Protein AF-A0A0Q5QFV9-F1 (afdb_monomer_lite)

Structure (mmCIF, N/CA/C/O backbone):
data_AF-A0A0Q5QFV9-F1
#
_entry.id   AF-A0A0Q5QFV9-F1
#
loop_
_atom_site.group_PDB
_atom_site.id
_atom_site.type_symbol
_atom_site.label_atom_id
_atom_site.label_alt_id
_atom_site.label_comp_id
_atom_site.label_asym_id
_atom_site.label_entity_id
_atom_site.label_seq_id
_atom_site.pdbx_PDB_ins_code
_atom_site.Cartn_x
_atom_site.Cartn_y
_atom_site.Cartn_z
_atom_site.occupancy
_atom_site.B_iso_or_equiv
_atom_site.auth_seq_id
_atom_site.auth_comp_id
_atom_site.auth_asym_id
_atom_site.auth_atom_id
_atom_site.pdbx_PDB_model_num
ATOM 1 N N . MET A 1 1 ? 18.877 -12.296 26.577 1.00 46.12 1 MET A N 1
ATOM 2 C CA . MET A 1 1 ? 17.529 -11.858 26.154 1.00 46.12 1 MET A CA 1
ATOM 3 C C . MET A 1 1 ? 17.386 -12.185 24.666 1.00 46.12 1 MET A C 1
ATOM 5 O O . MET A 1 1 ? 18.072 -11.564 23.869 1.00 46.12 1 MET A O 1
ATOM 9 N N . ARG A 1 2 ? 16.652 -13.244 24.283 1.00 51.59 2 ARG A N 1
ATOM 10 C CA . ARG A 1 2 ? 16.482 -13.630 22.865 1.00 51.59 2 ARG A CA 1
ATOM 11 C C . ARG A 1 2 ? 15.223 -12.954 22.332 1.00 51.59 2 ARG A C 1
ATOM 13 O O . ARG A 1 2 ? 14.127 -13.314 22.744 1.00 51.59 2 ARG A O 1
ATOM 20 N N . VAL A 1 3 ? 15.384 -11.966 21.459 1.00 55.22 3 VAL A N 1
ATOM 21 C CA . VAL A 1 3 ? 14.262 -11.336 20.755 1.00 55.22 3 VAL A CA 1
ATOM 22 C C . VAL A 1 3 ? 13.860 -12.282 19.628 1.00 55.22 3 VAL A C 1
ATOM 24 O O . VAL A 1 3 ? 14.512 -12.332 18.588 1.00 55.22 3 VAL A O 1
ATOM 27 N N . THR A 1 4 ? 12.828 -13.094 19.839 1.00 59.97 4 THR A N 1
ATOM 28 C CA . THR A 1 4 ? 12.218 -13.843 18.741 1.00 59.97 4 THR A CA 1
ATOM 29 C C . THR A 1 4 ? 11.382 -12.855 17.937 1.00 59.97 4 THR A C 1
ATOM 31 O O . THR A 1 4 ? 10.466 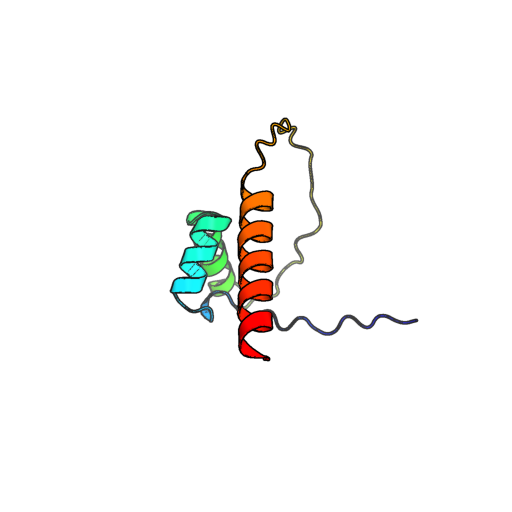-12.222 18.464 1.00 59.97 4 THR A O 1
ATOM 34 N N . ARG A 1 5 ? 11.740 -12.650 16.663 1.00 62.62 5 ARG A N 1
ATOM 35 C CA . ARG A 1 5 ? 10.947 -11.833 15.738 1.00 62.62 5 ARG A CA 1
ATOM 36 C C . ARG A 1 5 ? 9.571 -12.485 15.609 1.00 62.62 5 ARG A C 1
ATOM 38 O O . ARG A 1 5 ? 9.416 -13.482 14.909 1.00 62.62 5 ARG A O 1
ATOM 45 N N . LYS A 1 6 ? 8.588 -11.949 16.334 1.00 64.62 6 LYS A N 1
ATOM 46 C CA . LYS A 1 6 ? 7.169 -12.240 16.134 1.00 64.62 6 LYS A CA 1
ATOM 47 C C . LYS A 1 6 ? 6.894 -12.014 14.645 1.00 64.62 6 LYS A C 1
ATOM 49 O O . LYS A 1 6 ? 7.210 -10.933 14.149 1.00 64.62 6 LYS A O 1
ATOM 54 N N . LYS A 1 7 ? 6.419 -13.046 13.933 1.00 62.75 7 LYS A N 1
ATOM 55 C CA . LYS A 1 7 ? 6.041 -12.929 12.517 1.00 62.75 7 LYS A CA 1
ATOM 56 C C . LYS A 1 7 ? 5.168 -11.682 12.374 1.00 62.75 7 LYS A C 1
ATOM 58 O O . LYS A 1 7 ? 4.218 -11.515 13.137 1.00 62.75 7 LYS A O 1
ATOM 63 N N . ARG A 1 8 ? 5.559 -10.776 11.480 1.00 66.81 8 ARG A N 1
ATOM 64 C CA . ARG A 1 8 ? 4.711 -9.648 11.117 1.00 66.81 8 ARG A CA 1
ATOM 65 C C . ARG A 1 8 ? 3.561 -10.209 10.293 1.00 66.81 8 ARG A C 1
ATOM 67 O O . ARG A 1 8 ? 3.805 -10.826 9.261 1.00 66.81 8 ARG A O 1
ATOM 74 N N . ASP A 1 9 ? 2.344 -9.995 10.772 1.00 67.12 9 ASP A N 1
ATOM 75 C CA . ASP A 1 9 ? 1.121 -10.233 10.007 1.00 67.12 9 ASP A CA 1
ATOM 76 C C . ASP A 1 9 ? 0.923 -9.056 9.041 1.00 67.12 9 ASP A C 1
ATOM 78 O O . ASP A 1 9 ? 0.042 -8.215 9.224 1.00 67.12 9 ASP A O 1
ATOM 82 N N . GLU A 1 10 ? 1.817 -8.934 8.060 1.00 76.38 10 GLU A N 1
ATOM 83 C CA . GLU A 1 10 ? 1.627 -8.010 6.944 1.00 76.38 10 GLU A CA 1
ATOM 84 C C . GLU A 1 10 ? 0.555 -8.596 6.022 1.00 76.38 10 GLU A C 1
ATOM 86 O O . GLU A 1 10 ? 0.711 -9.698 5.495 1.00 76.38 10 GLU A O 1
ATOM 91 N N . ARG A 1 11 ? -0.561 -7.876 5.881 1.00 80.75 11 ARG A N 1
ATOM 92 C CA . ARG A 1 11 ? -1.634 -8.215 4.943 1.00 80.75 11 ARG A CA 1
ATOM 93 C C . ARG A 1 11 ? -1.307 -7.655 3.558 1.00 80.75 11 ARG A C 1
ATOM 95 O O . ARG A 1 11 ? -0.666 -6.604 3.497 1.00 80.75 11 ARG A O 1
ATOM 102 N N . PRO A 1 12 ? -1.746 -8.315 2.475 1.00 85.19 12 PRO A N 1
ATOM 103 C CA . PRO A 1 12 ? -1.573 -7.788 1.127 1.00 85.19 12 PRO A CA 1
ATOM 104 C C . PRO A 1 12 ? -2.288 -6.439 0.972 1.00 85.19 12 PRO A C 1
ATOM 106 O O . PRO A 1 12 ? -3.346 -6.214 1.566 1.00 85.19 12 PRO A O 1
ATOM 109 N N . LEU A 1 13 ? -1.735 -5.549 0.148 1.00 85.62 13 LEU A N 1
ATOM 110 C CA . LEU A 1 13 ? -2.322 -4.254 -0.203 1.00 85.62 13 LEU A CA 1
ATOM 111 C C . LEU A 1 13 ? -3.739 -4.409 -0.769 1.00 85.62 13 LEU A C 1
ATOM 113 O O . LEU A 1 13 ? -4.590 -3.560 -0.512 1.00 85.62 13 LEU A O 1
ATOM 117 N N . ALA A 1 14 ? -4.022 -5.508 -1.472 1.00 84.31 14 ALA A N 1
ATOM 118 C CA . ALA A 1 14 ? -5.354 -5.808 -2.003 1.00 84.31 14 ALA A CA 1
ATOM 119 C C . ALA A 1 14 ? -6.445 -5.970 -0.921 1.00 84.31 14 ALA A C 1
ATOM 121 O O . ALA A 1 14 ? -7.626 -5.805 -1.216 1.00 84.31 14 ALA A O 1
ATOM 122 N N . GLU A 1 15 ? -6.075 -6.273 0.330 1.00 88.88 15 GLU A N 1
ATOM 123 C CA . GLU A 1 15 ? -7.018 -6.392 1.453 1.00 88.88 15 GLU A CA 1
ATOM 124 C C . GLU A 1 15 ? -7.311 -5.056 2.149 1.00 88.88 15 GLU A C 1
ATOM 126 O O . GLU A 1 15 ? -8.187 -4.985 3.019 1.00 88.88 15 GLU A O 1
ATOM 131 N N . PHE A 1 16 ? -6.586 -3.989 1.807 1.00 88.75 16 PHE A N 1
ATOM 132 C CA . PHE A 1 16 ? -6.824 -2.685 2.408 1.00 88.75 16 PHE A CA 1
ATOM 133 C C . PHE A 1 16 ? -8.118 -2.066 1.867 1.00 88.75 16 PHE A C 1
ATOM 135 O O . PHE A 1 16 ? -8.456 -2.221 0.692 1.00 88.75 16 PHE A O 1
ATOM 142 N N . PRO A 1 17 ? -8.860 -1.323 2.705 1.00 92.94 17 PRO A N 1
ATOM 143 C CA . PRO A 1 17 ? -10.032 -0.604 2.234 1.00 92.94 17 PRO A CA 1
ATOM 144 C C . PRO A 1 17 ? -9.622 0.476 1.221 1.00 92.94 17 PRO A C 1
ATOM 146 O O . PRO A 1 17 ? -8.536 1.044 1.328 1.00 92.94 17 PRO A O 1
ATOM 149 N N . GLY A 1 18 ? -10.517 0.816 0.286 1.00 91.81 18 GLY A N 1
ATOM 150 C CA . GLY A 1 18 ? -10.232 1.789 -0.783 1.00 91.81 18 GLY A CA 1
ATOM 151 C C . GLY A 1 18 ? -9.701 3.134 -0.272 1.00 91.81 18 GLY A C 1
ATOM 152 O O . GLY A 1 18 ? -8.689 3.621 -0.767 1.00 91.81 18 GLY A O 1
ATOM 153 N N . TRP A 1 19 ? -10.280 3.662 0.813 1.00 95.25 19 TRP A N 1
ATOM 154 C CA . TRP A 1 19 ? -9.795 4.894 1.451 1.00 95.25 19 TRP A CA 1
ATOM 155 C C . TRP A 1 19 ? -8.356 4.770 1.989 1.00 95.25 19 TRP A C 1
ATOM 157 O O . TRP A 1 19 ? -7.622 5.752 2.043 1.00 95.25 19 TRP A O 1
ATOM 167 N N . GLY A 1 20 ? -7.930 3.569 2.391 1.00 94.06 20 GLY A N 1
ATOM 168 C CA . GLY A 1 20 ? -6.568 3.308 2.857 1.00 94.06 20 GLY A CA 1
ATOM 169 C C . GLY A 1 20 ? -5.561 3.318 1.708 1.00 94.06 20 GLY A C 1
ATOM 170 O O . GLY A 1 20 ? -4.470 3.867 1.854 1.00 94.06 20 GLY A O 1
ATOM 171 N N . LEU A 1 21 ? -5.948 2.777 0.549 1.00 93.19 21 LEU A N 1
ATOM 172 C CA . LEU A 1 21 ? -5.152 2.871 -0.675 1.00 93.19 21 LEU A CA 1
ATOM 173 C C . LEU A 1 21 ? -5.002 4.330 -1.118 1.00 93.19 21 LEU A C 1
ATOM 175 O O . LEU A 1 21 ? -3.900 4.743 -1.456 1.00 93.19 21 LEU A O 1
ATOM 179 N N . GLU A 1 22 ? -6.069 5.129 -1.050 1.00 95.25 22 GLU A N 1
ATOM 180 C CA . GLU A 1 22 ? -6.030 6.564 -1.372 1.00 95.25 22 GLU A CA 1
ATOM 181 C C . GLU A 1 22 ? -5.037 7.339 -0.501 1.00 95.25 22 GLU A C 1
ATOM 183 O O . GLU A 1 22 ? -4.237 8.118 -1.020 1.00 95.25 22 GLU A O 1
ATOM 188 N N . ILE A 1 23 ? -5.018 7.075 0.809 1.00 95.25 23 ILE A N 1
ATOM 189 C CA . ILE A 1 23 ? -4.022 7.668 1.710 1.00 95.25 23 ILE A CA 1
ATOM 190 C C . ILE A 1 23 ? -2.609 7.242 1.303 1.00 95.25 23 ILE A C 1
ATOM 192 O O . ILE A 1 23 ? -1.722 8.087 1.204 1.00 95.25 23 ILE A O 1
ATOM 196 N N . MET A 1 24 ? -2.386 5.952 1.033 1.00 94.62 24 MET A N 1
ATOM 197 C CA . MET A 1 24 ? -1.073 5.471 0.595 1.00 94.62 24 MET A CA 1
ATOM 198 C C . MET A 1 24 ? -0.646 6.103 -0.734 1.00 94.62 24 MET A C 1
ATOM 200 O O . MET A 1 24 ? 0.519 6.462 -0.877 1.00 94.62 24 MET A O 1
ATOM 204 N N . MET A 1 25 ? -1.567 6.314 -1.677 1.00 95.38 25 MET A N 1
ATOM 205 C CA . MET A 1 25 ? -1.276 7.013 -2.932 1.00 95.38 25 MET A CA 1
ATOM 206 C C . MET A 1 25 ? -0.877 8.472 -2.688 1.00 95.38 25 MET A C 1
ATOM 208 O O . MET A 1 25 ? 0.030 8.967 -3.352 1.00 95.38 25 MET A O 1
ATOM 212 N N . GLY A 1 26 ? -1.496 9.146 -1.716 1.00 95.31 26 GLY A N 1
ATOM 213 C CA . GLY A 1 26 ? -1.105 10.497 -1.309 1.00 95.31 26 GLY A CA 1
ATOM 214 C C . GLY A 1 26 ? 0.269 10.569 -0.630 1.00 95.31 26 GLY A C 1
ATOM 215 O O . GLY A 1 26 ? 0.972 11.561 -0.790 1.00 95.31 26 GLY A O 1
ATOM 216 N N . LEU A 1 27 ? 0.665 9.525 0.107 1.00 95.81 27 LEU A N 1
ATOM 217 C CA . LEU A 1 27 ? 1.927 9.486 0.860 1.00 95.81 27 LEU A CA 1
ATOM 218 C C . LEU A 1 27 ? 3.124 9.006 0.029 1.00 95.81 27 LEU A C 1
ATOM 220 O O . LEU A 1 27 ? 4.208 9.576 0.121 1.00 95.81 27 LEU A O 1
ATOM 224 N N . TYR A 1 28 ? 2.936 7.942 -0.749 1.00 94.06 28 TYR A N 1
ATOM 225 C CA . TYR A 1 28 ? 4.000 7.254 -1.490 1.00 94.06 28 TYR A CA 1
ATOM 226 C C . TYR A 1 28 ? 3.961 7.545 -2.994 1.00 94.06 28 TYR A C 1
ATOM 228 O O . TYR A 1 28 ? 4.923 7.287 -3.710 1.00 94.06 28 TYR A O 1
ATOM 236 N N . GLY A 1 29 ? 2.863 8.114 -3.486 1.00 93.56 29 GLY A N 1
ATOM 237 C CA . GLY A 1 29 ? 2.633 8.344 -4.903 1.00 93.56 29 GLY A CA 1
ATOM 238 C C . GLY A 1 29 ? 1.802 7.233 -5.537 1.00 93.56 29 GLY A C 1
ATOM 239 O O . GLY A 1 29 ? 1.998 6.040 -5.303 1.00 93.56 29 GLY A O 1
ATOM 240 N N . GLU A 1 30 ? 0.872 7.647 -6.391 1.00 92.62 30 GLU A N 1
ATOM 241 C CA . GLU A 1 30 ? -0.096 6.766 -7.044 1.00 92.62 30 GLU A CA 1
ATOM 242 C C . GLU A 1 30 ? 0.559 5.637 -7.848 1.00 92.62 30 GLU A C 1
ATOM 244 O O . GLU A 1 30 ? 0.164 4.478 -7.721 1.00 92.62 30 GLU A O 1
ATOM 249 N N . GLN A 1 31 ? 1.590 5.955 -8.637 1.00 92.88 31 GLN A N 1
ATOM 250 C CA . GLN A 1 31 ? 2.264 4.956 -9.466 1.00 92.88 31 GLN A CA 1
ATOM 251 C C . GLN A 1 31 ? 2.962 3.887 -8.616 1.00 92.88 31 GLN A C 1
ATOM 253 O O . GLN A 1 31 ? 2.826 2.707 -8.911 1.00 92.88 31 GLN A O 1
ATOM 258 N N . GLN A 1 32 ? 3.614 4.270 -7.512 1.00 92.19 32 GLN A N 1
ATOM 259 C CA . GLN A 1 32 ? 4.301 3.318 -6.630 1.00 92.19 32 GLN A CA 1
ATOM 260 C C . GLN A 1 32 ? 3.328 2.343 -5.966 1.00 92.19 32 GLN A C 1
ATOM 262 O O . GLN A 1 32 ? 3.603 1.149 -5.884 1.00 92.19 32 GLN A O 1
ATOM 267 N N . VAL A 1 33 ? 2.173 2.837 -5.515 1.00 92.25 33 VAL A N 1
ATOM 268 C CA . VAL A 1 33 ? 1.144 1.985 -4.906 1.00 92.25 33 VAL A CA 1
ATOM 269 C C . VAL A 1 33 ? 0.555 1.027 -5.939 1.00 92.25 33 VAL A C 1
ATOM 271 O O . VAL A 1 33 ? 0.373 -0.150 -5.6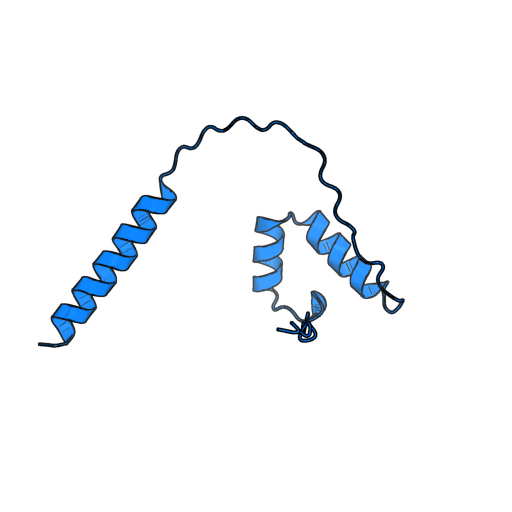43 1.00 92.25 33 VAL A O 1
ATOM 274 N N . ARG A 1 34 ? 0.304 1.493 -7.168 1.00 91.62 34 ARG A N 1
ATOM 275 C CA . ARG A 1 34 ? -0.172 0.635 -8.265 1.00 91.62 34 ARG A CA 1
ATOM 276 C C . ARG A 1 34 ? 0.851 -0.427 -8.656 1.00 91.62 34 ARG A C 1
ATOM 278 O O . ARG A 1 34 ? 0.469 -1.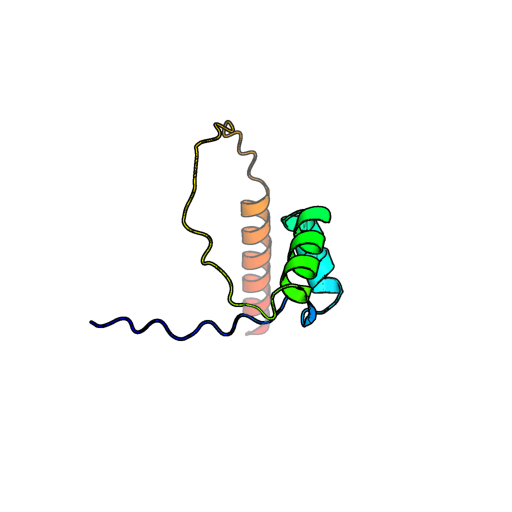579 -8.840 1.00 91.62 34 ARG A O 1
ATOM 285 N N . ASP A 1 35 ? 2.126 -0.059 -8.733 1.00 91.25 35 ASP A N 1
ATOM 286 C CA . ASP A 1 35 ? 3.215 -0.990 -9.030 1.00 91.25 35 ASP A CA 1
ATOM 287 C C . ASP A 1 35 ? 3.350 -2.039 -7.915 1.00 91.25 35 ASP A C 1
ATOM 289 O O . ASP A 1 35 ? 3.500 -3.223 -8.205 1.00 91.25 35 ASP A O 1
ATOM 293 N N . ALA A 1 36 ? 3.204 -1.639 -6.646 1.00 89.44 36 ALA A N 1
ATOM 294 C CA . ALA A 1 36 ? 3.192 -2.559 -5.509 1.00 89.44 36 ALA A CA 1
ATOM 295 C C . ALA A 1 36 ? 1.987 -3.517 -5.541 1.00 89.44 36 ALA A C 1
ATOM 297 O O . ALA A 1 36 ? 2.152 -4.712 -5.312 1.00 89.44 36 ALA A O 1
ATOM 298 N N . LEU A 1 37 ? 0.790 -3.029 -5.884 1.00 89.38 37 LEU A N 1
ATOM 299 C CA . LEU A 1 37 ? -0.398 -3.870 -6.085 1.00 89.38 37 LEU A CA 1
ATOM 300 C C . LEU A 1 37 ? -0.211 -4.868 -7.237 1.00 89.38 37 LEU A C 1
ATOM 302 O O . LEU A 1 37 ? -0.602 -6.029 -7.125 1.00 89.38 37 LEU A O 1
ATOM 306 N N . ALA A 1 38 ? 0.387 -4.427 -8.344 1.00 87.06 38 ALA A N 1
ATOM 307 C CA . ALA A 1 38 ? 0.683 -5.290 -9.480 1.00 87.06 38 ALA A CA 1
ATOM 308 C C . ALA A 1 38 ? 1.746 -6.342 -9.130 1.00 87.06 38 ALA A C 1
ATOM 310 O O . ALA A 1 38 ? 1.599 -7.502 -9.514 1.00 87.06 38 ALA A O 1
ATOM 311 N N . ALA A 1 39 ? 2.771 -5.959 -8.363 1.00 85.25 39 ALA A N 1
ATOM 312 C CA . ALA A 1 39 ? 3.792 -6.870 -7.862 1.00 85.25 39 ALA A CA 1
ATOM 313 C C . ALA A 1 39 ? 3.183 -7.930 -6.939 1.00 85.25 39 ALA A C 1
ATOM 315 O O . ALA A 1 39 ? 3.438 -9.108 -7.139 1.00 85.25 39 ALA A O 1
ATOM 316 N N . GLU A 1 40 ? 2.297 -7.559 -6.011 1.00 80.88 40 GLU A N 1
ATOM 317 C CA . GLU A 1 40 ? 1.601 -8.534 -5.161 1.00 80.88 40 GLU A CA 1
ATOM 318 C C . GLU A 1 40 ? 0.708 -9.501 -5.942 1.00 80.88 40 GLU A C 1
ATOM 320 O O . GLU A 1 40 ? 0.602 -10.666 -5.572 1.00 80.88 40 GLU A O 1
ATOM 325 N N . CYS A 1 41 ? 0.091 -9.042 -7.032 1.00 70.69 41 CYS A N 1
ATOM 326 C CA . CYS A 1 41 ? -0.710 -9.894 -7.909 1.00 70.69 41 CYS A CA 1
ATOM 327 C C . CYS A 1 41 ? 0.161 -10.862 -8.738 1.00 70.69 41 CYS A C 1
ATOM 329 O O . CYS A 1 41 ? -0.299 -11.932 -9.136 1.00 70.69 41 CYS A O 1
ATOM 331 N N . ALA A 1 42 ? 1.422 -10.497 -8.991 1.00 65.44 42 ALA A N 1
ATOM 332 C CA . ALA A 1 42 ? 2.406 -11.335 -9.673 1.00 65.44 42 ALA A CA 1
ATOM 333 C C . ALA A 1 42 ? 3.187 -12.267 -8.717 1.00 65.44 42 ALA A C 1
ATOM 335 O O . ALA A 1 42 ? 3.658 -13.318 -9.152 1.00 65.44 42 ALA A O 1
ATOM 336 N N . ASP A 1 43 ? 3.300 -11.911 -7.431 1.00 54.97 43 ASP A N 1
ATOM 337 C CA . ASP A 1 43 ? 4.124 -12.564 -6.399 1.00 54.97 43 ASP A CA 1
ATOM 338 C C . ASP A 1 43 ? 3.382 -13.627 -5.551 1.00 54.97 43 ASP A C 1
ATOM 340 O O . ASP A 1 43 ? 3.686 -13.826 -4.372 1.00 54.97 43 ASP A O 1
ATOM 344 N N . GLU A 1 44 ? 2.558 -14.491 -6.156 1.00 53.59 44 GLU A N 1
ATOM 345 C CA . GLU A 1 44 ? 2.377 -15.872 -5.635 1.00 53.59 44 GLU A CA 1
ATOM 346 C C . GLU A 1 44 ? 3.682 -16.708 -5.839 1.00 53.59 44 GLU A C 1
ATOM 348 O O . GLU A 1 44 ? 3.675 -17.909 -6.106 1.00 53.59 44 GLU A O 1
ATOM 353 N N . ALA A 1 45 ? 4.841 -16.049 -5.763 1.00 47.19 45 ALA A N 1
ATOM 354 C CA . ALA A 1 45 ? 6.201 -16.542 -5.898 1.00 47.19 45 ALA A CA 1
ATOM 355 C C . ALA A 1 45 ? 7.058 -15.839 -4.817 1.00 47.19 45 ALA A C 1
ATOM 357 O O . ALA A 1 45 ? 6.774 -14.707 -4.429 1.00 47.19 45 ALA A O 1
ATOM 358 N N . PRO A 1 46 ? 8.066 -16.507 -4.227 1.00 47.44 46 PRO A N 1
ATOM 359 C CA . PRO A 1 46 ? 8.625 -16.096 -2.940 1.00 47.44 46 PRO A CA 1
ATOM 360 C C . PRO A 1 46 ? 9.382 -14.759 -3.017 1.00 47.44 46 PRO A C 1
ATOM 362 O O . PRO A 1 46 ? 10.468 -14.680 -3.593 1.00 47.44 46 PRO A O 1
ATOM 365 N N . ARG A 1 47 ? 8.812 -13.743 -2.348 1.00 49.38 47 ARG A N 1
ATOM 366 C CA . ARG A 1 47 ? 9.353 -12.391 -2.115 1.00 49.38 47 ARG A CA 1
ATOM 367 C C . ARG A 1 47 ? 10.843 -12.406 -1.751 1.00 49.38 47 ARG A C 1
ATOM 369 O O . ARG A 1 47 ? 11.245 -12.974 -0.731 1.00 49.38 47 ARG A O 1
ATOM 376 N N . GLN A 1 48 ? 11.651 -11.700 -2.538 1.00 44.09 48 GLN A N 1
ATOM 377 C CA . GLN A 1 48 ? 13.011 -11.328 -2.152 1.00 44.09 48 GLN A CA 1
ATOM 378 C C . GLN A 1 48 ? 12.966 -10.227 -1.075 1.00 44.09 48 GLN A C 1
ATOM 380 O O . GLN A 1 48 ? 12.174 -9.290 -1.194 1.00 44.09 48 GLN A O 1
ATOM 385 N N . PRO A 1 49 ? 13.796 -10.298 -0.019 1.00 50.16 49 PRO A N 1
ATOM 386 C CA . PRO A 1 49 ? 13.881 -9.235 0.972 1.00 50.16 49 PRO A CA 1
ATOM 387 C C . PRO A 1 49 ? 14.557 -8.013 0.344 1.00 50.16 49 PRO A C 1
ATOM 389 O O . PRO A 1 49 ? 15.723 -8.079 -0.050 1.00 50.16 49 PRO A O 1
ATOM 392 N N . VAL A 1 50 ? 13.842 -6.888 0.279 1.00 53.06 50 VAL A N 1
ATOM 393 C CA . VAL A 1 50 ? 14.443 -5.588 -0.035 1.00 53.06 50 VAL A CA 1
ATOM 394 C C . VAL A 1 50 ? 15.469 -5.263 1.048 1.00 53.06 50 VAL A C 1
ATOM 396 O O . VAL A 1 50 ? 15.144 -4.938 2.189 1.00 53.06 50 VAL A O 1
ATOM 399 N N . SER A 1 51 ? 16.732 -5.486 0.696 1.00 46.72 51 SER A N 1
ATOM 400 C CA . SER A 1 51 ? 17.892 -5.123 1.497 1.00 46.72 51 SER A CA 1
ATOM 401 C C . SER A 1 51 ? 18.019 -3.604 1.547 1.00 46.72 51 SER A C 1
ATOM 403 O O . SER A 1 51 ? 17.781 -2.929 0.546 1.00 46.72 51 SER A O 1
ATOM 405 N N . ASP A 1 52 ? 18.419 -3.099 2.714 1.00 49.09 52 ASP A N 1
ATOM 406 C CA . ASP A 1 52 ? 18.928 -1.747 2.938 1.00 49.09 52 ASP A CA 1
ATOM 407 C C . ASP A 1 52 ? 19.764 -1.244 1.751 1.00 49.09 52 ASP A C 1
ATOM 409 O O . ASP A 1 52 ? 20.848 -1.759 1.475 1.00 49.09 52 ASP A O 1
ATOM 413 N N . ALA A 1 53 ? 19.285 -0.202 1.077 1.00 42.03 53 ALA A N 1
ATOM 414 C CA . ALA A 1 53 ? 20.087 0.574 0.144 1.00 42.03 53 ALA A CA 1
ATOM 415 C C . ALA A 1 53 ? 19.675 2.046 0.229 1.00 42.03 53 ALA A C 1
ATOM 417 O O . ALA A 1 53 ? 18.961 2.575 -0.618 1.00 42.03 53 ALA A O 1
ATOM 418 N N . ALA A 1 54 ? 20.152 2.712 1.280 1.00 46.94 54 ALA A N 1
ATOM 419 C CA . ALA A 1 54 ? 20.415 4.139 1.196 1.00 46.94 54 ALA A CA 1
ATOM 420 C C . ALA A 1 54 ? 21.521 4.372 0.153 1.00 46.94 54 ALA A C 1
ATOM 422 O O . ALA A 1 54 ? 22.559 3.704 0.188 1.00 46.94 54 ALA A O 1
ATOM 423 N N . PRO A 1 55 ? 21.344 5.370 -0.719 1.00 50.81 55 PRO A N 1
ATOM 424 C CA . PRO A 1 55 ? 22.403 6.352 -0.858 1.00 50.81 55 PRO A CA 1
ATOM 425 C C . PRO A 1 55 ? 21.870 7.771 -0.657 1.00 50.81 55 PRO A C 1
ATOM 427 O O . PRO A 1 55 ? 20.731 8.103 -0.974 1.00 50.81 55 PRO A O 1
ATOM 430 N N . ALA A 1 56 ? 22.743 8.584 -0.072 1.00 47.75 56 ALA A N 1
ATOM 431 C CA . ALA A 1 56 ? 22.558 9.984 0.255 1.00 47.75 56 ALA A CA 1
ATOM 432 C C . ALA A 1 56 ? 21.979 10.801 -0.911 1.00 47.75 56 ALA A C 1
ATOM 434 O O . ALA A 1 56 ? 22.563 10.856 -1.992 1.00 47.75 56 ALA A O 1
ATOM 435 N N . ALA A 1 57 ? 20.873 11.493 -0.649 1.00 47.38 57 ALA A N 1
ATOM 436 C CA . ALA A 1 57 ? 20.468 12.663 -1.407 1.00 47.38 57 ALA A CA 1
ATOM 437 C C . ALA A 1 57 ? 20.385 13.828 -0.421 1.00 47.38 57 ALA A C 1
ATOM 439 O O . ALA A 1 57 ? 19.533 13.855 0.470 1.00 47.38 57 ALA A O 1
ATOM 440 N N . ASP A 1 58 ? 21.328 14.754 -0.565 1.00 49.34 58 ASP A N 1
ATOM 441 C CA . ASP A 1 58 ? 21.323 16.061 0.072 1.00 49.34 58 ASP A CA 1
ATOM 442 C C . ASP A 1 58 ? 20.030 16.801 -0.293 1.00 49.34 58 ASP A C 1
ATOM 444 O O . ASP A 1 58 ? 19.924 17.428 -1.346 1.00 49.34 58 ASP A O 1
ATOM 448 N N . HIS A 1 59 ? 19.036 16.759 0.590 1.00 51.28 59 HIS A N 1
ATOM 449 C CA . HIS A 1 59 ? 17.941 17.716 0.569 1.00 51.28 59 HIS A CA 1
ATOM 450 C C . HIS A 1 59 ? 18.057 18.597 1.804 1.00 51.28 59 HIS A C 1
ATOM 452 O O . HIS A 1 59 ? 17.750 18.207 2.927 1.00 51.28 59 HIS A O 1
ATOM 458 N N . VAL A 1 60 ? 18.580 19.794 1.541 1.00 45.88 60 VAL A N 1
ATOM 459 C CA . VAL A 1 60 ? 18.642 20.954 2.424 1.00 45.88 60 VAL A CA 1
ATOM 460 C C . VAL A 1 60 ? 17.406 21.041 3.321 1.00 45.88 60 VAL A C 1
ATOM 462 O O . VAL A 1 60 ? 16.280 21.245 2.872 1.00 45.88 60 VAL A O 1
ATOM 465 N N . THR A 1 61 ? 17.669 20.939 4.618 1.00 50.66 61 THR A N 1
ATOM 466 C CA . THR A 1 61 ? 16.805 21.367 5.710 1.00 50.66 61 THR A CA 1
ATOM 467 C C . THR A 1 61 ? 16.403 22.831 5.519 1.00 50.66 61 THR A C 1
ATOM 469 O O . THR A 1 61 ? 17.225 23.733 5.672 1.00 50.66 61 THR A O 1
ATOM 472 N N . SER A 1 62 ? 15.121 23.086 5.268 1.00 37.62 62 SER A N 1
ATOM 473 C CA . SER A 1 62 ? 14.471 24.336 5.668 1.00 37.62 62 SER A CA 1
ATOM 474 C C . SER A 1 62 ? 13.111 23.994 6.266 1.00 37.62 62 SER A C 1
ATOM 476 O O . SER A 1 62 ? 12.089 23.900 5.592 1.00 37.62 62 SER A O 1
ATOM 478 N N . ALA A 1 63 ? 13.156 23.693 7.561 1.00 46.09 63 ALA A N 1
ATOM 479 C CA . ALA A 1 63 ? 12.005 23.430 8.398 1.00 46.09 63 ALA A CA 1
ATOM 480 C C . ALA A 1 63 ? 11.292 24.751 8.723 1.00 46.09 63 ALA A C 1
ATOM 482 O O . ALA A 1 63 ? 11.753 25.524 9.560 1.00 46.09 63 ALA A O 1
ATOM 483 N N . GLY A 1 64 ? 10.145 24.986 8.090 1.00 44.16 64 GLY A N 1
ATOM 484 C CA . GLY A 1 64 ? 9.091 25.859 8.606 1.00 44.16 64 GLY A CA 1
ATOM 485 C C . GLY A 1 64 ? 8.062 25.003 9.338 1.00 44.16 64 GLY A C 1
ATOM 486 O O . GLY A 1 64 ? 7.034 24.657 8.775 1.00 44.16 64 GLY A O 1
ATOM 487 N N . SER A 1 65 ? 8.386 24.586 10.563 1.00 53.12 65 SER A N 1
ATOM 488 C CA . SER A 1 65 ? 7.529 23.753 11.413 1.00 53.12 65 SER A CA 1
ATOM 489 C C . SER A 1 65 ? 6.359 24.574 11.973 1.00 53.12 65 SER A C 1
ATOM 491 O O . SER A 1 65 ? 6.536 25.335 12.922 1.00 53.12 65 SER A O 1
ATOM 493 N N . THR A 1 66 ? 5.169 24.432 11.387 1.00 52.66 66 THR A N 1
ATOM 494 C CA . THR A 1 66 ? 3.893 24.909 11.964 1.00 52.66 66 THR A CA 1
ATOM 495 C C . THR A 1 66 ? 2.995 23.767 12.446 1.00 52.66 66 THR A C 1
ATOM 497 O O . THR A 1 66 ? 2.159 23.978 13.318 1.00 52.66 66 THR A O 1
ATOM 500 N N . GLU A 1 67 ? 3.205 22.538 11.970 1.00 56.75 67 GLU A N 1
ATOM 501 C CA . GLU A 1 67 ? 2.325 21.401 12.284 1.00 56.75 67 GLU A CA 1
ATOM 502 C C . GLU A 1 67 ? 2.484 20.883 13.723 1.00 56.75 67 GLU A C 1
ATOM 504 O O . GLU A 1 67 ? 1.520 20.428 14.343 1.00 56.75 67 GLU A O 1
ATOM 509 N N . ALA A 1 68 ? 3.685 20.999 14.301 1.00 55.59 68 ALA A N 1
ATOM 510 C CA . ALA A 1 68 ? 3.941 20.536 15.666 1.00 55.59 68 ALA A CA 1
ATOM 511 C C . ALA A 1 68 ? 3.182 21.368 16.720 1.00 55.59 68 ALA A C 1
ATOM 513 O O . ALA A 1 68 ? 2.698 20.825 17.714 1.00 55.59 68 ALA A O 1
ATOM 514 N N . THR A 1 69 ? 3.027 22.674 16.485 1.00 58.41 69 THR A N 1
ATOM 515 C CA . THR A 1 69 ? 2.382 23.606 17.422 1.00 58.41 69 THR A CA 1
ATOM 516 C C . THR A 1 69 ? 0.861 23.434 17.443 1.00 58.41 69 THR A C 1
ATOM 518 O O . THR A 1 69 ? 0.227 23.531 18.495 1.00 58.41 69 THR A O 1
ATOM 521 N N . GLU A 1 70 ? 0.259 23.136 16.290 1.00 60.19 70 GLU A N 1
ATOM 522 C CA . GLU A 1 70 ? -1.190 22.945 16.174 1.00 60.19 70 GLU A CA 1
ATOM 523 C C . GLU A 1 70 ? -1.645 21.649 16.854 1.00 60.19 70 GLU A C 1
ATOM 525 O O . GLU A 1 70 ? -2.662 21.627 17.554 1.00 60.19 70 GLU A O 1
ATOM 530 N N . PHE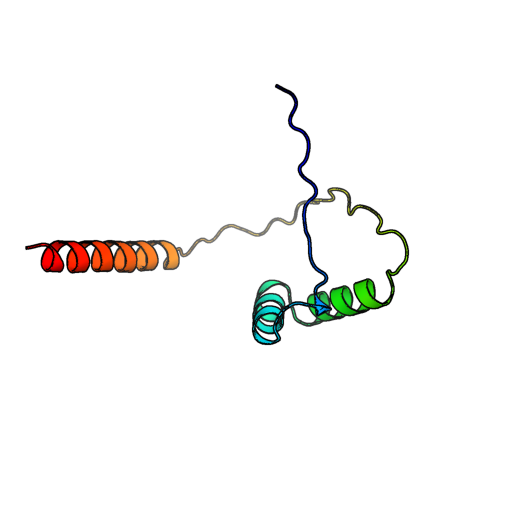 A 1 71 ? -0.851 20.581 16.743 1.00 66.38 71 PHE A N 1
ATOM 531 C CA . PHE A 1 71 ? -1.157 19.309 17.393 1.00 66.38 71 PHE A CA 1
ATOM 532 C C . PHE A 1 71 ? -1.093 19.403 18.930 1.00 66.38 71 PHE A C 1
ATOM 534 O O . PHE A 1 71 ? -1.941 18.841 19.635 1.00 66.38 71 PHE A O 1
ATOM 541 N N . GLU A 1 72 ? -0.144 20.168 19.476 1.00 70.69 72 GLU A N 1
ATOM 542 C CA . GLU A 1 72 ? -0.049 20.428 20.919 1.00 70.69 72 GLU A CA 1
ATOM 543 C C . GLU A 1 72 ? -1.212 21.309 21.426 1.00 70.69 72 GLU A C 1
ATOM 545 O O . GLU A 1 72 ? -1.797 21.062 22.489 1.00 70.69 72 GLU A O 1
ATOM 550 N N . ALA A 1 73 ? -1.636 22.297 20.633 1.00 70.44 73 ALA A N 1
ATOM 551 C CA . ALA A 1 73 ? -2.797 23.125 20.951 1.00 70.44 73 ALA A CA 1
ATOM 552 C C . ALA A 1 73 ? -4.099 22.301 21.004 1.00 70.44 73 ALA A C 1
ATOM 554 O O . ALA A 1 73 ? -4.877 22.417 21.956 1.00 70.44 73 ALA A O 1
ATOM 555 N N . VAL A 1 74 ? -4.323 21.408 20.034 1.00 76.19 74 VAL A N 1
ATOM 556 C CA . VAL A 1 74 ? -5.529 20.561 19.989 1.00 76.19 74 VAL A CA 1
ATOM 557 C C . VAL A 1 74 ? -5.543 19.552 21.141 1.00 76.19 74 VAL A C 1
ATOM 559 O O . VAL A 1 74 ? -6.567 19.369 21.811 1.00 76.19 74 VAL A O 1
ATOM 562 N N . THR A 1 75 ? -4.403 18.925 21.432 1.00 80.06 75 THR A N 1
ATOM 563 C CA . THR A 1 75 ? -4.297 17.953 22.532 1.00 80.06 75 THR A CA 1
ATOM 564 C C . THR A 1 75 ? -4.450 18.614 23.907 1.00 80.06 75 THR A C 1
ATOM 566 O O . THR A 1 75 ? -5.172 18.088 24.764 1.00 80.06 75 THR A O 1
ATOM 569 N N . SER A 1 76 ? -3.876 19.803 24.114 1.00 78.81 76 SER A N 1
ATOM 570 C CA . SER A 1 76 ? -4.043 20.572 25.356 1.00 78.81 76 SER A CA 1
ATOM 571 C C . SER A 1 76 ? -5.482 21.080 25.553 1.00 78.81 76 SER A C 1
ATOM 573 O O . SER A 1 76 ? -6.020 21.010 26.667 1.00 78.81 76 SER A O 1
ATOM 575 N N . MET A 1 77 ? -6.163 21.500 24.481 1.00 85.06 77 MET A N 1
ATOM 576 C CA . MET A 1 77 ? -7.571 21.908 24.517 1.00 85.06 77 MET A CA 1
ATOM 577 C C . MET A 1 77 ? -8.494 20.742 24.907 1.00 85.06 77 ME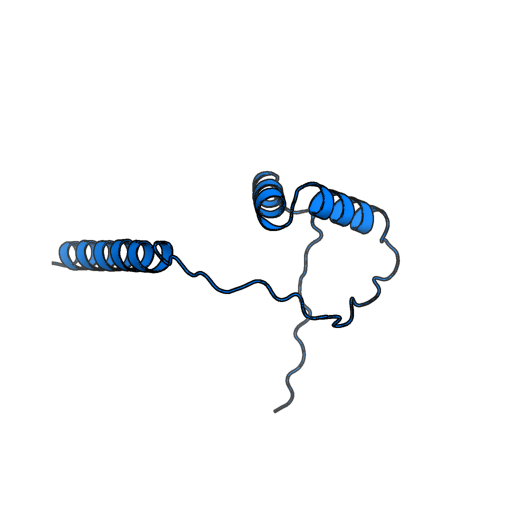T A C 1
ATOM 579 O O . MET A 1 77 ? -9.347 20.892 25.790 1.00 85.06 77 MET A O 1
ATOM 583 N N . LEU A 1 78 ? -8.282 19.549 24.340 1.00 82.19 78 LEU A N 1
ATOM 584 C CA . LEU A 1 78 ? -9.043 18.343 24.692 1.00 82.19 78 LEU A CA 1
ATOM 585 C C . LEU A 1 78 ? -8.831 17.926 26.154 1.00 82.19 78 LEU A C 1
ATOM 587 O O . LEU A 1 78 ? -9.791 17.555 26.841 1.00 82.19 78 LEU A O 1
ATOM 591 N N . ALA A 1 79 ? -7.604 18.032 26.670 1.00 80.06 79 ALA A N 1
ATOM 592 C CA . ALA A 1 79 ? -7.315 17.759 28.077 1.00 80.06 79 ALA A CA 1
ATOM 593 C C . ALA A 1 79 ? -8.059 18.727 29.018 1.00 80.06 79 ALA A C 1
ATOM 595 O O . ALA A 1 79 ? -8.594 18.306 30.052 1.00 80.06 79 ALA A O 1
ATOM 596 N N . ARG A 1 80 ? -8.165 20.010 28.642 1.00 79.25 80 ARG A N 1
ATOM 597 C CA . ARG A 1 80 ? -8.884 21.034 29.418 1.00 79.25 80 ARG A CA 1
ATOM 598 C C . ARG A 1 80 ? -10.392 20.779 29.460 1.00 79.25 80 ARG A C 1
ATOM 600 O O . ARG A 1 80 ? -10.982 20.834 30.539 1.00 79.25 80 ARG A O 1
ATOM 607 N N . VAL A 1 81 ? -11.006 20.419 28.331 1.00 80.56 81 VAL A N 1
ATOM 608 C CA . VAL A 1 81 ? -12.444 20.090 28.256 1.00 80.56 81 VAL A CA 1
ATOM 609 C C . VAL A 1 81 ? -12.781 18.853 29.094 1.00 80.56 81 VAL A C 1
ATOM 611 O O . VAL A 1 81 ? -13.770 18.845 29.830 1.00 80.56 81 VAL A O 1
ATOM 614 N N . ARG A 1 82 ? -11.936 17.813 29.061 1.00 78.06 82 ARG A N 1
ATOM 615 C CA . ARG A 1 82 ? -12.141 16.606 29.884 1.00 78.06 82 ARG A CA 1
ATOM 616 C C . ARG A 1 82 ? -12.037 16.888 31.381 1.00 78.06 82 ARG A C 1
ATOM 618 O O . ARG A 1 82 ? -12.745 16.253 32.158 1.00 78.06 82 ARG A O 1
ATOM 625 N N . ARG A 1 83 ? -11.184 17.833 31.789 1.00 76.19 83 ARG A N 1
ATOM 626 C CA . ARG A 1 83 ? -11.045 18.242 33.195 1.00 76.19 83 ARG A CA 1
ATOM 627 C C . ARG A 1 83 ? -12.289 18.975 33.707 1.00 76.19 83 ARG A C 1
ATOM 629 O O . ARG A 1 83 ? -12.684 18.748 34.844 1.00 76.19 83 ARG A O 1
ATOM 636 N N . LEU A 1 84 ? -12.920 19.799 32.871 1.00 70.94 84 LEU A N 1
ATOM 637 C CA . LEU A 1 84 ? -14.152 20.522 33.212 1.00 70.94 84 LEU A CA 1
ATOM 638 C C . LEU A 1 84 ? -15.379 19.606 33.321 1.00 70.94 84 LEU A C 1
ATOM 640 O O . LEU A 1 84 ? -16.264 19.885 34.111 1.00 70.94 84 LEU A O 1
ATOM 644 N N . ARG A 1 85 ? -15.408 18.488 32.585 1.00 67.50 85 ARG A N 1
ATOM 645 C CA . ARG A 1 85 ? -16.489 17.486 32.654 1.00 67.50 85 ARG A CA 1
ATOM 646 C C . ARG A 1 85 ? -16.412 16.523 33.847 1.00 67.50 85 ARG A C 1
ATOM 648 O O . ARG A 1 85 ? -17.281 15.670 33.979 1.00 67.50 85 ARG A O 1
ATOM 655 N N . ARG A 1 86 ? -15.351 16.585 34.657 1.00 64.62 86 ARG A N 1
ATOM 656 C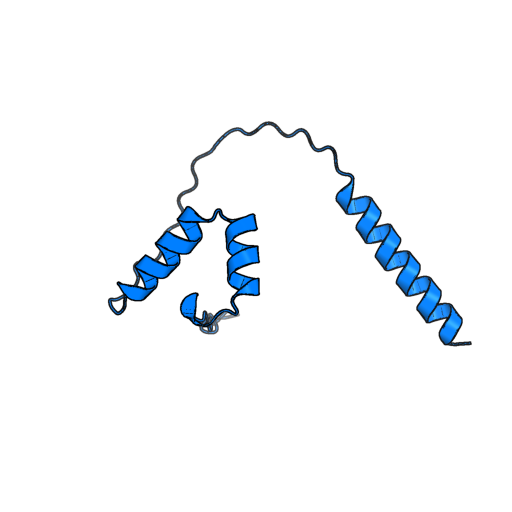 CA . ARG A 1 86 ? -15.145 15.704 35.826 1.00 64.62 86 ARG A CA 1
ATOM 657 C C . ARG A 1 86 ? -15.362 16.411 37.173 1.00 64.62 86 ARG A C 1
ATOM 659 O O . ARG A 1 86 ? -15.019 15.839 38.204 1.00 64.62 86 ARG A O 1
ATOM 666 N N . ARG A 1 87 ? -15.884 17.635 37.162 1.00 53.88 87 ARG A N 1
ATOM 667 C CA . ARG A 1 87 ? -16.442 18.325 38.331 1.00 53.88 87 ARG A CA 1
ATOM 668 C C . ARG A 1 87 ? -17.944 18.444 38.148 1.00 53.88 87 ARG A C 1
ATOM 670 O O . ARG A 1 87 ? -18.624 18.446 39.190 1.00 53.88 87 ARG A O 1
#

Radius of gyration: 20.81 Å; chains: 1; bounding box: 39×42×48 Å

Sequence (87 aa):
MRVTRKKRDERPLAEFPGWGLEIMMGLYGEQQVRDALAAECADEAPRQPVSDAAPAADHVTSAGSTEATEFEAVTSMLARVRRLRRR

Secondary structure (DSSP, 8-state):
-----PPP-PPPGGGS-HHHHHHHHHHH-HHHHHHHHHHHHH-SS---------------------HHHHHHHHHHHHHHHHHHTT-

pLDDT: mean 70.43, std 18.09, range [37.62, 95.81]

Foldseek 3Di:
DDPDPDDDPDDQPVPDDPVVLVVVCVVVNPVVSVVSNVVVVVPVDDDDDPDDDDDDDDDDDDDPDPPVVVVVVVVVVVVVVVVVVVD